Protein AF-M6UD75-F1 (afdb_monomer_lite)

Foldseek 3Di:
DDAAAEDEEEPPPPCVVCVVVCVVRNYHYQYQDDDDVPRDDDPVSVVSNVVNVVVVVVVVVVVVVVVVVVDDDPDD

Sequence (76 aa):
MRRGEPIFGDSAYPIPTVLLEGKQKGLLTLFCEKGKRNQPFSNDSKILNKHLSKVRSRVEHVFADIKSFGGKSIRC

Radius of gyration: 15.23 Å; chains: 1; bounding box: 33×40×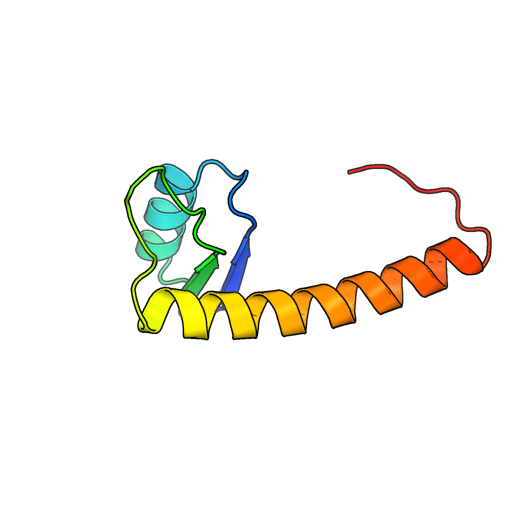20 Å

Secondary structure (DSSP, 8-state):
--TT-EEEE-TTS-HHHHHHHHHHTT-EEEEPPPPBTTBPPPHHHHHHHHHHHHHHHHHHHHHHHHHHTT------

pLDDT: mean 78.46, std 12.25, range [39.38, 92.75]

Structure (mmCIF, N/CA/C/O backbone):
data_AF-M6UD75-F1
#
_entry.id   AF-M6UD75-F1
#
loop_
_atom_site.group_PDB
_atom_site.id
_atom_site.type_symbol
_atom_site.label_atom_id
_atom_site.label_alt_id
_atom_site.label_comp_id
_atom_site.label_asym_id
_atom_site.label_entity_id
_atom_site.label_seq_id
_atom_site.pdbx_PDB_ins_code
_atom_site.Cartn_x
_atom_site.Cartn_y
_atom_site.Cartn_z
_atom_site.occupancy
_atom_site.B_iso_or_equiv
_atom_site.auth_seq_id
_atom_site.auth_comp_id
_atom_site.auth_asym_id
_atom_site.auth_atom_id
_atom_site.pdbx_PDB_model_num
ATOM 1 N N . MET A 1 1 ? -20.063 -0.393 4.251 1.00 61.62 1 MET A N 1
ATOM 2 C CA . MET A 1 1 ? -18.874 0.441 4.496 1.00 61.62 1 MET A CA 1
ATOM 3 C C . MET A 1 1 ? -19.202 1.458 5.567 1.00 61.62 1 MET A C 1
ATOM 5 O O . MET A 1 1 ? -20.151 2.218 5.400 1.00 61.62 1 MET A O 1
ATOM 9 N N . ARG A 1 2 ? -18.489 1.415 6.691 1.00 76.44 2 ARG A N 1
ATOM 10 C CA . ARG A 1 2 ? -18.631 2.391 7.782 1.00 76.44 2 ARG A CA 1
ATOM 11 C C . ARG A 1 2 ? -17.653 3.547 7.550 1.00 76.44 2 ARG A C 1
ATOM 13 O O . ARG A 1 2 ? -16.594 3.348 6.960 1.00 76.44 2 ARG A O 1
ATOM 20 N N . ARG A 1 3 ? -17.985 4.759 8.009 1.00 75.62 3 ARG A N 1
ATOM 21 C CA . ARG A 1 3 ? -17.011 5.868 7.991 1.00 75.62 3 ARG A CA 1
ATOM 22 C C . ARG A 1 3 ? -15.789 5.478 8.828 1.00 75.62 3 ARG A C 1
ATOM 24 O O . ARG A 1 3 ? -15.944 4.889 9.894 1.00 75.62 3 ARG A O 1
ATOM 31 N N . GLY A 1 4 ? -14.600 5.805 8.337 1.00 78.56 4 GLY A N 1
ATOM 32 C CA . GLY A 1 4 ? -13.314 5.480 8.953 1.00 78.56 4 GLY A CA 1
ATOM 33 C C . GLY A 1 4 ? -12.805 4.067 8.667 1.00 78.56 4 GLY A C 1
ATOM 34 O O . GLY A 1 4 ? -11.728 3.712 9.137 1.00 78.56 4 GLY A O 1
ATOM 35 N N . GLU A 1 5 ? -13.539 3.257 7.901 1.00 85.19 5 GLU A N 1
ATOM 36 C CA . GLU A 1 5 ? -13.093 1.913 7.537 1.00 85.19 5 GLU A CA 1
ATOM 37 C C . GLU A 1 5 ? -11.859 1.990 6.611 1.00 85.19 5 GLU A C 1
ATOM 39 O O . GLU A 1 5 ? -11.882 2.740 5.624 1.00 85.19 5 GLU A O 1
ATOM 44 N N . PRO A 1 6 ? -10.763 1.274 6.934 1.00 84.25 6 PRO A N 1
ATOM 45 C CA . PRO A 1 6 ? -9.547 1.301 6.138 1.00 84.25 6 PRO A CA 1
ATOM 46 C C . PRO A 1 6 ? -9.715 0.496 4.851 1.00 84.25 6 PRO A C 1
ATOM 48 O O . PRO A 1 6 ? -10.077 -0.679 4.882 1.00 84.25 6 PRO A O 1
ATOM 51 N N . ILE A 1 7 ? -9.383 1.115 3.721 1.00 83.88 7 ILE A N 1
ATOM 52 C CA . ILE A 1 7 ? -9.287 0.444 2.427 1.00 83.88 7 ILE A CA 1
ATOM 53 C C . ILE A 1 7 ? -7.826 0.366 2.000 1.00 83.88 7 ILE A C 1
ATOM 55 O O . ILE A 1 7 ? -7.106 1.363 2.019 1.00 83.88 7 ILE A O 1
ATOM 59 N N . PHE A 1 8 ? -7.384 -0.824 1.610 1.00 82.62 8 PHE A N 1
ATOM 60 C CA . PHE A 1 8 ? -6.017 -1.072 1.163 1.00 82.62 8 PHE A CA 1
ATOM 61 C C . PHE A 1 8 ? -5.973 -1.144 -0.359 1.00 82.62 8 PHE A C 1
ATOM 63 O O . PHE A 1 8 ? -6.882 -1.686 -0.985 1.00 82.62 8 PHE A O 1
ATOM 70 N N . GLY A 1 9 ? -4.909 -0.612 -0.952 1.00 79.06 9 GLY A N 1
ATOM 71 C CA . GLY A 1 9 ? -4.735 -0.598 -2.399 1.00 79.06 9 GLY A CA 1
ATOM 72 C C . GLY A 1 9 ? -3.267 -0.571 -2.796 1.00 79.06 9 GLY A C 1
ATOM 73 O O . GLY A 1 9 ? -2.413 -0.053 -2.074 1.00 79.06 9 GLY A O 1
ATOM 74 N N . ASP A 1 10 ? -2.976 -1.151 -3.955 1.00 77.06 10 ASP A N 1
ATOM 75 C CA . ASP A 1 10 ? -1.666 -1.048 -4.591 1.00 77.06 10 ASP A CA 1
ATOM 76 C C . ASP A 1 10 ? -1.540 0.221 -5.450 1.00 77.06 10 ASP A C 1
ATOM 78 O O . ASP A 1 10 ? -2.527 0.821 -5.881 1.00 77.06 10 ASP A O 1
ATOM 82 N N . SER A 1 11 ? -0.301 0.606 -5.745 1.00 69.81 11 SER A N 1
ATOM 83 C CA . SER A 1 11 ? -0.002 1.742 -6.614 1.00 69.81 11 SER A CA 1
ATOM 84 C C . SER A 1 11 ? -0.479 1.587 -8.069 1.00 69.81 11 SER A C 1
ATOM 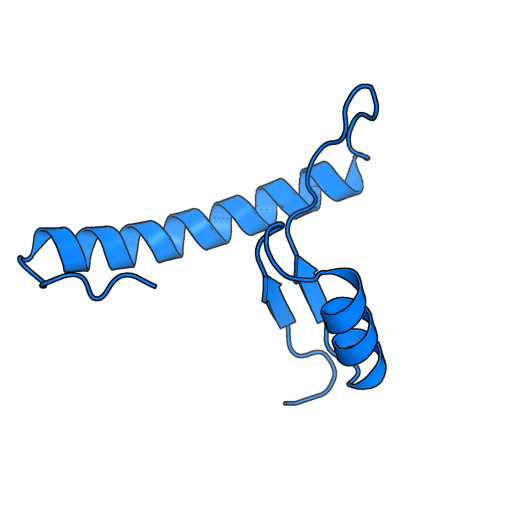86 O O . SER A 1 11 ? -0.516 2.572 -8.805 1.00 69.81 11 SER A O 1
ATOM 88 N N . ALA A 1 12 ? -0.816 0.367 -8.503 1.00 72.25 12 ALA A N 1
ATOM 89 C CA . ALA A 1 12 ? -1.317 0.083 -9.847 1.00 72.25 12 ALA A CA 1
ATOM 90 C C . ALA A 1 12 ? -2.800 0.442 -10.065 1.00 72.25 12 ALA A C 1
ATOM 92 O O . ALA A 1 12 ? -3.245 0.505 -11.211 1.00 72.25 12 ALA A O 1
ATOM 93 N N . TYR A 1 13 ? -3.575 0.677 -9.000 1.00 74.88 13 TYR A N 1
ATOM 94 C CA . TYR A 1 13 ? -4.980 1.071 -9.136 1.00 74.88 13 TYR A CA 1
ATOM 95 C C . TYR A 1 13 ? -5.119 2.480 -9.742 1.00 74.88 13 TYR A C 1
ATOM 97 O O . TYR A 1 13 ? -4.175 3.272 -9.695 1.00 74.88 13 TYR A O 1
ATOM 105 N N . PRO A 1 14 ? -6.296 2.852 -10.283 1.00 65.56 14 PRO A N 1
ATOM 106 C CA . PRO A 1 14 ? -6.599 4.231 -10.661 1.00 65.56 14 PRO A CA 1
ATOM 107 C C . PRO A 1 14 ? -6.777 5.095 -9.399 1.00 65.56 14 PRO A C 1
ATOM 109 O O . PRO A 1 14 ? -7.878 5.508 -9.035 1.00 65.56 14 PRO A O 1
ATOM 112 N N . ILE A 1 15 ? -5.652 5.346 -8.722 1.00 71.88 15 ILE A N 1
ATOM 113 C CA . ILE A 1 15 ? -5.525 6.020 -7.427 1.00 71.88 15 ILE A CA 1
ATOM 114 C C . ILE A 1 15 ? -6.360 7.312 -7.357 1.00 71.88 15 ILE A C 1
ATOM 116 O O . ILE A 1 15 ? -7.071 7.466 -6.370 1.00 71.88 15 ILE A O 1
ATOM 120 N N . PRO A 1 16 ? -6.366 8.227 -8.352 1.00 78.56 16 PRO A N 1
ATOM 121 C CA . PRO A 1 16 ? -7.064 9.507 -8.204 1.00 78.56 16 PRO A CA 1
ATOM 122 C C . PRO A 1 16 ? -8.573 9.349 -7.992 1.00 78.56 16 PRO A C 1
ATOM 124 O O . PRO A 1 16 ? -9.138 9.973 -7.095 1.00 78.56 16 PRO A O 1
ATOM 127 N N . THR A 1 17 ? -9.215 8.480 -8.775 1.00 81.19 17 THR A N 1
ATOM 128 C CA . THR A 1 17 ? -10.661 8.240 -8.700 1.00 81.19 17 THR A CA 1
ATOM 129 C C . THR A 1 17 ? -11.024 7.520 -7.407 1.00 81.19 17 THR A C 1
ATOM 131 O O . THR A 1 17 ? -11.938 7.932 -6.698 1.00 81.19 17 THR A O 1
ATOM 134 N N . VAL A 1 18 ? -10.255 6.489 -7.046 1.00 80.25 18 VAL A N 1
ATOM 135 C CA . VAL A 1 18 ? -10.524 5.679 -5.851 1.00 80.25 18 VAL A CA 1
ATOM 136 C C . VAL A 1 18 ? -10.272 6.470 -4.564 1.00 80.25 18 VAL A C 1
ATOM 138 O O . VAL A 1 18 ? -11.043 6.354 -3.614 1.00 80.25 18 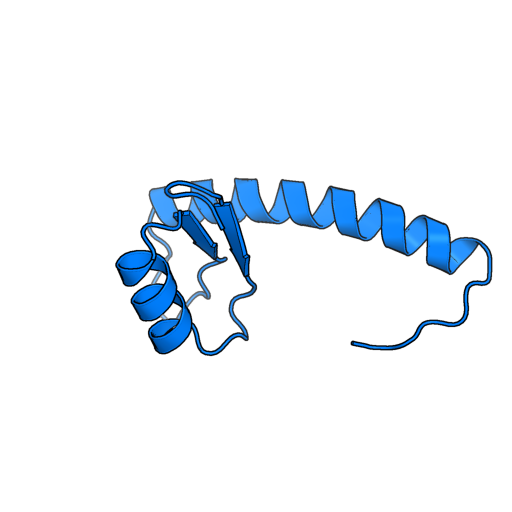VAL A O 1
ATOM 141 N N . LEU A 1 19 ? -9.240 7.319 -4.529 1.00 81.69 19 LEU A N 1
ATOM 142 C CA . LEU A 1 19 ? -8.995 8.223 -3.403 1.00 81.69 19 LEU A CA 1
ATOM 143 C C . LEU A 1 19 ? -10.112 9.258 -3.258 1.00 81.69 19 LEU A C 1
ATOM 145 O O . LEU A 1 19 ? -10.537 9.541 -2.137 1.00 81.69 19 LEU A O 1
ATOM 149 N N . LEU A 1 20 ? -10.599 9.813 -4.373 1.00 84.19 20 LEU A N 1
ATOM 150 C CA . LEU A 1 20 ? -11.683 10.790 -4.359 1.00 84.19 20 LEU A CA 1
ATOM 151 C C . LEU A 1 20 ? -12.978 10.167 -3.830 1.00 84.19 20 LEU A C 1
ATOM 153 O O . LEU A 1 20 ? -13.586 10.708 -2.907 1.00 84.19 20 LEU A O 1
ATOM 157 N N . GLU A 1 21 ? -13.361 9.005 -4.357 1.00 84.25 21 GLU A N 1
ATOM 158 C CA . GLU A 1 21 ? -14.529 8.267 -3.879 1.00 84.25 21 GLU A CA 1
ATOM 159 C C . GLU A 1 21 ? -14.378 7.829 -2.422 1.00 84.25 21 GLU A C 1
ATOM 161 O O . GLU A 1 21 ? -15.323 7.939 -1.641 1.00 84.25 21 GLU A O 1
ATOM 166 N N . GLY A 1 22 ? -13.192 7.349 -2.039 1.00 83.69 22 GLY A N 1
ATOM 167 C CA . GLY A 1 22 ? -12.888 6.953 -0.669 1.00 83.69 22 GLY A CA 1
ATOM 168 C C . GLY A 1 22 ? -13.074 8.119 0.294 1.00 83.69 22 GLY A C 1
ATOM 169 O O . GLY A 1 22 ? -13.786 7.995 1.289 1.00 83.69 22 GLY A O 1
ATOM 170 N N . LYS A 1 23 ? -12.535 9.289 -0.054 1.00 84.00 23 LYS A N 1
ATOM 171 C CA . LYS A 1 23 ? -12.687 10.514 0.732 1.00 84.00 23 LYS A CA 1
ATOM 172 C C . LYS A 1 23 ? -14.148 10.963 0.824 1.00 84.00 23 LYS A C 1
ATOM 174 O O . LYS A 1 23 ? -14.600 11.296 1.916 1.00 84.00 23 LYS A O 1
ATOM 179 N N . GLN A 1 24 ? -14.902 10.921 -0.279 1.00 87.19 24 GLN A N 1
ATOM 180 C CA . GLN A 1 24 ? -16.338 11.245 -0.294 1.00 87.19 24 GLN A CA 1
ATOM 181 C C . GLN A 1 24 ? -17.161 10.293 0.585 1.00 87.19 24 GLN A C 1
ATOM 183 O O . GLN A 1 24 ? -18.073 10.723 1.288 1.00 87.19 24 GLN A O 1
ATOM 188 N N . LYS A 1 25 ? -16.805 9.004 0.595 1.00 86.25 25 LYS A N 1
ATOM 189 C CA . LYS A 1 25 ? -17.430 7.970 1.435 1.00 86.25 25 LYS A CA 1
ATOM 190 C C . LYS A 1 25 ? -16.922 7.994 2.887 1.00 86.25 25 LYS A C 1
ATOM 192 O O . LYS A 1 25 ? -17.418 7.237 3.720 1.00 86.25 25 LYS A O 1
ATOM 197 N N . GLY A 1 26 ? -15.964 8.868 3.213 1.00 85.38 26 GLY A N 1
ATOM 198 C CA . GLY A 1 26 ? -15.361 8.982 4.541 1.00 85.38 26 GLY A CA 1
ATOM 199 C C . GLY A 1 26 ? -14.509 7.772 4.928 1.00 85.38 26 GLY A C 1
ATOM 200 O O . GLY A 1 26 ? -14.467 7.421 6.102 1.00 85.38 26 GLY A O 1
ATOM 201 N N . LEU A 1 27 ? -13.889 7.105 3.956 1.00 86.31 27 LEU A N 1
ATOM 202 C CA . LEU A 1 27 ? -13.025 5.940 4.140 1.00 86.31 27 LEU A CA 1
ATOM 203 C C . LEU A 1 27 ? -11.572 6.363 4.354 1.00 86.31 27 LEU A C 1
ATOM 205 O O . LEU A 1 27 ? -11.122 7.378 3.821 1.00 86.31 27 LEU A O 1
ATOM 209 N N . LEU A 1 28 ? -10.826 5.549 5.101 1.00 84.75 28 LEU A N 1
ATOM 210 C CA . LEU A 1 28 ? -9.392 5.746 5.276 1.00 84.75 28 LEU A CA 1
ATOM 211 C C . LEU A 1 28 ? -8.642 5.002 4.167 1.00 84.75 28 LEU A C 1
ATOM 213 O O . LEU A 1 28 ? -8.600 3.777 4.146 1.00 84.75 28 LEU A O 1
ATOM 217 N N . THR A 1 29 ? -8.039 5.732 3.237 1.00 83.62 29 THR A N 1
ATOM 218 C CA . THR A 1 29 ? -7.328 5.135 2.100 1.00 83.62 29 THR A CA 1
ATOM 219 C C . THR A 1 29 ? -5.860 4.864 2.433 1.00 83.62 29 THR A C 1
ATOM 221 O O . THR A 1 29 ? -5.084 5.794 2.641 1.00 83.62 29 THR A O 1
ATOM 224 N N . LEU A 1 30 ? -5.474 3.590 2.461 1.00 86.81 30 LEU A N 1
ATOM 225 C CA . LEU A 1 30 ? -4.151 3.089 2.837 1.00 86.81 30 LEU A CA 1
ATOM 226 C C . LEU A 1 30 ? -3.427 2.503 1.621 1.00 86.81 30 LEU A C 1
ATOM 228 O O . LEU A 1 30 ? -3.379 1.287 1.422 1.00 86.81 30 LEU A O 1
ATOM 232 N N . PHE A 1 31 ? -2.956 3.388 0.743 1.00 87.00 31 PHE A N 1
ATOM 233 C CA . PHE A 1 31 ? -2.413 3.016 -0.564 1.00 87.00 31 PHE A CA 1
ATOM 234 C C . PHE A 1 31 ? -0.901 3.221 -0.581 1.00 87.00 31 PHE A C 1
ATOM 236 O O . PHE A 1 31 ? -0.406 4.226 -0.073 1.00 87.00 31 PHE A O 1
ATOM 243 N N . CYS A 1 32 ? -0.168 2.278 -1.176 1.00 85.50 32 CYS A N 1
ATOM 244 C CA . CYS A 1 32 ? 1.273 2.442 -1.340 1.00 85.50 32 CYS A CA 1
ATOM 245 C C . CYS A 1 32 ? 1.576 3.524 -2.382 1.00 85.50 32 CYS A C 1
ATOM 247 O O . CYS A 1 32 ? 1.101 3.461 -3.518 1.00 85.50 32 CYS A O 1
ATOM 249 N N . GLU A 1 33 ? 2.427 4.482 -2.024 1.00 84.62 33 GLU A N 1
ATOM 250 C CA . GLU A 1 33 ? 2.905 5.481 -2.975 1.00 84.62 33 GLU A CA 1
ATOM 251 C C . GLU A 1 33 ? 4.013 4.910 -3.860 1.00 84.62 33 GLU A C 1
ATOM 253 O O . GLU A 1 33 ? 4.954 4.273 -3.377 1.00 84.62 33 GLU A O 1
ATOM 258 N N . LYS A 1 34 ? 3.933 5.191 -5.163 1.00 84.31 34 LYS A N 1
ATOM 259 C CA . LYS A 1 34 ? 4.980 4.853 -6.129 1.00 84.31 34 LYS A CA 1
ATOM 260 C C . LYS A 1 34 ? 5.978 5.997 -6.257 1.00 84.31 34 LYS A C 1
ATOM 262 O O . LYS A 1 34 ? 5.596 7.150 -6.447 1.00 84.31 34 LYS A O 1
ATOM 267 N N . GLY A 1 35 ? 7.262 5.656 -6.206 1.00 83.62 35 GLY A N 1
ATOM 268 C CA . GLY A 1 35 ? 8.343 6.617 -6.384 1.00 83.62 35 GLY A CA 1
ATOM 269 C C . GLY A 1 35 ? 8.356 7.143 -7.815 1.00 83.62 35 GLY A C 1
ATOM 270 O O . GLY A 1 35 ? 8.112 6.395 -8.765 1.00 83.62 35 GLY A O 1
ATOM 271 N N . LYS A 1 36 ? 8.651 8.432 -7.974 1.00 85.81 36 LYS A N 1
ATOM 272 C CA . LYS A 1 36 ? 8.827 9.067 -9.284 1.00 85.81 36 LYS A CA 1
ATOM 273 C C . LYS A 1 36 ? 10.304 9.378 -9.502 1.00 85.81 36 LYS A C 1
ATOM 275 O O . LYS A 1 36 ? 11.056 9.593 -8.551 1.00 85.81 36 LYS A O 1
ATOM 280 N N . ARG A 1 37 ? 10.733 9.396 -10.767 1.00 90.75 37 ARG A N 1
ATOM 281 C CA . ARG A 1 37 ? 12.117 9.737 -11.124 1.00 90.75 37 ARG A CA 1
ATOM 282 C C . ARG A 1 37 ? 12.462 11.115 -10.548 1.00 90.75 37 ARG A C 1
ATOM 284 O O . ARG A 1 37 ? 11.696 12.056 -10.727 1.00 90.75 37 ARG A O 1
ATOM 291 N N . ASN A 1 38 ? 13.603 11.208 -9.864 1.00 89.38 38 ASN A N 1
ATOM 292 C CA . ASN A 1 38 ? 14.115 12.424 -9.217 1.00 89.38 38 ASN A CA 1
ATOM 293 C C . ASN A 1 38 ? 13.202 13.032 -8.132 1.00 89.38 38 ASN A C 1
ATOM 295 O O . ASN A 1 38 ? 13.394 14.183 -7.755 1.00 89.38 38 ASN A O 1
ATOM 299 N N . GLN A 1 39 ? 12.229 12.278 -7.613 1.00 86.44 39 GLN A N 1
ATOM 300 C CA . GLN A 1 39 ? 11.371 12.718 -6.513 1.00 86.44 39 GLN A CA 1
ATOM 301 C C . GLN A 1 39 ? 11.458 11.693 -5.379 1.00 86.44 39 GLN A C 1
ATOM 303 O O . GLN A 1 39 ? 10.791 10.654 -5.435 1.00 86.44 39 GLN A O 1
ATOM 308 N N . PRO A 1 40 ? 12.320 11.934 -4.374 1.00 85.50 40 PRO A N 1
ATOM 309 C CA . PRO A 1 40 ? 12.408 11.055 -3.222 1.00 85.50 40 PRO A CA 1
ATOM 310 C C . PRO A 1 40 ? 11.097 11.089 -2.432 1.00 85.50 40 PRO A C 1
ATOM 312 O O . PRO A 1 40 ? 10.412 12.108 -2.370 1.00 85.50 40 PRO A O 1
ATOM 315 N N . PHE A 1 41 ? 10.763 9.968 -1.797 1.00 85.62 41 PHE A N 1
ATOM 316 C CA . PHE A 1 41 ? 9.608 9.903 -0.909 1.00 85.62 41 PHE A CA 1
ATOM 317 C C . PHE A 1 41 ? 9.758 10.838 0.289 1.00 85.62 41 PHE A C 1
ATOM 319 O O . PHE A 1 41 ? 10.850 10.951 0.862 1.00 85.62 41 PHE A O 1
ATOM 326 N N . SER A 1 42 ? 8.628 11.400 0.720 1.00 88.19 42 SER A N 1
ATOM 327 C CA . SER A 1 42 ? 8.528 12.052 2.023 1.00 88.19 42 SER A CA 1
ATOM 328 C C . SER A 1 42 ? 8.795 11.042 3.151 1.00 88.19 42 SER A C 1
ATOM 330 O O . SER A 1 42 ? 8.661 9.825 2.966 1.00 88.19 42 SER A O 1
ATOM 332 N N . ASN A 1 43 ? 9.191 11.526 4.330 1.00 91.00 43 ASN A N 1
ATOM 333 C CA . ASN A 1 43 ? 9.403 10.648 5.485 1.00 91.00 43 ASN A CA 1
ATOM 334 C C . ASN A 1 43 ? 8.105 9.937 5.901 1.00 91.00 43 ASN A C 1
ATOM 336 O O . ASN A 1 43 ? 8.139 8.738 6.178 1.00 91.00 43 ASN A O 1
ATOM 340 N N . ASP A 1 44 ? 6.969 10.629 5.830 1.00 89.00 44 ASP A N 1
ATOM 341 C CA . ASP A 1 44 ? 5.653 10.064 6.135 1.00 89.00 44 ASP A CA 1
ATOM 342 C C . ASP A 1 44 ? 5.277 8.958 5.142 1.00 89.00 44 ASP A C 1
ATOM 344 O O . ASP A 1 44 ? 4.883 7.864 5.547 1.00 89.00 44 ASP A O 1
ATOM 348 N N . SER A 1 45 ? 5.514 9.182 3.844 1.00 86.81 45 SER A N 1
ATOM 349 C CA . SER A 1 45 ? 5.303 8.181 2.790 1.00 86.81 45 SER A CA 1
ATOM 350 C C . SER A 1 45 ? 6.157 6.931 3.011 1.00 86.81 45 SER A C 1
ATOM 352 O O . SER A 1 45 ? 5.688 5.811 2.810 1.00 86.81 45 SER A O 1
ATOM 354 N N . LYS A 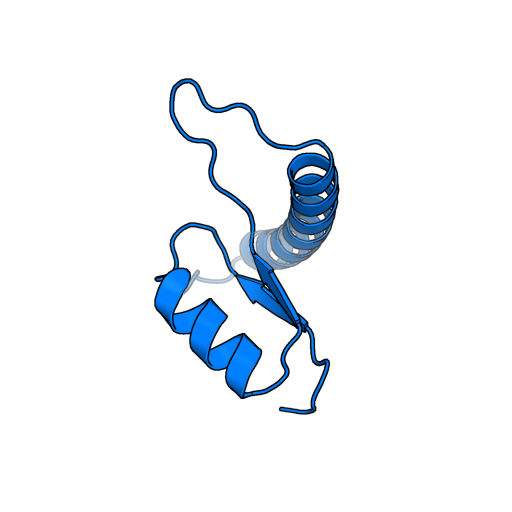1 46 ? 7.412 7.086 3.460 1.00 90.94 46 LYS A N 1
ATOM 355 C CA . LYS A 1 46 ? 8.289 5.946 3.784 1.00 90.94 46 LYS A CA 1
ATOM 356 C C . LYS A 1 46 ? 7.750 5.141 4.963 1.00 90.94 46 LYS A C 1
ATOM 358 O O . LYS A 1 46 ? 7.752 3.911 4.903 1.00 90.94 46 LYS A O 1
ATOM 363 N N . ILE A 1 47 ? 7.301 5.816 6.022 1.00 92.75 47 ILE A N 1
ATOM 364 C CA . ILE A 1 47 ? 6.727 5.171 7.210 1.00 92.75 47 ILE A CA 1
ATOM 365 C C . ILE A 1 47 ? 5.448 4.419 6.828 1.00 92.75 47 ILE A C 1
ATOM 367 O O . ILE A 1 47 ? 5.307 3.239 7.162 1.00 92.75 47 ILE A O 1
ATOM 371 N N . LEU A 1 48 ? 4.561 5.066 6.067 1.00 89.88 48 LEU A N 1
ATOM 372 C CA . LEU A 1 48 ? 3.313 4.475 5.596 1.00 89.88 48 LEU A CA 1
ATOM 373 C C . LEU A 1 48 ? 3.575 3.253 4.710 1.00 89.88 48 LEU A C 1
ATOM 375 O O . LEU A 1 48 ? 3.099 2.162 5.020 1.00 89.88 48 LEU A O 1
ATOM 379 N N . ASN A 1 49 ? 4.396 3.392 3.665 1.00 90.50 49 ASN A N 1
ATOM 380 C CA . ASN A 1 49 ? 4.735 2.284 2.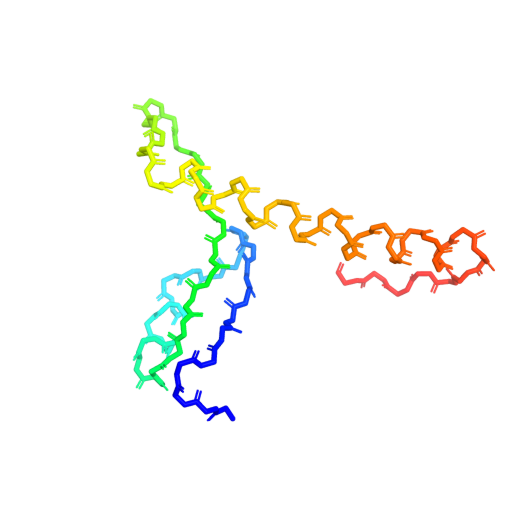770 1.00 90.50 49 ASN A CA 1
ATOM 381 C C . ASN A 1 49 ? 5.385 1.119 3.531 1.00 90.50 49 ASN A C 1
ATOM 383 O O . ASN A 1 49 ? 5.059 -0.037 3.271 1.00 90.50 49 ASN A O 1
ATOM 387 N N . LYS A 1 50 ? 6.259 1.388 4.511 1.00 91.62 50 LYS A N 1
ATOM 388 C CA . LYS A 1 50 ? 6.859 0.339 5.353 1.00 91.62 50 LYS A CA 1
ATOM 389 C C . LYS A 1 50 ? 5.796 -0.432 6.138 1.00 91.62 50 LYS A C 1
ATOM 391 O O . LYS A 1 50 ? 5.859 -1.661 6.205 1.00 91.62 50 LYS A O 1
ATOM 396 N N . HIS A 1 51 ? 4.823 0.269 6.718 1.00 91.12 51 HIS A N 1
ATOM 397 C CA . HIS A 1 51 ? 3.714 -0.359 7.432 1.00 91.12 51 HIS A CA 1
ATOM 398 C C . HIS A 1 51 ? 2.844 -1.210 6.491 1.00 91.12 51 HIS A C 1
ATOM 400 O O . HIS A 1 51 ? 2.582 -2.378 6.785 1.00 91.12 51 HIS A O 1
ATOM 406 N N . LEU A 1 52 ? 2.458 -0.666 5.333 1.00 89.06 52 LEU A N 1
ATOM 407 C CA . LEU A 1 52 ? 1.627 -1.366 4.347 1.00 89.06 52 LEU A CA 1
ATOM 408 C C . LEU A 1 52 ? 2.318 -2.609 3.779 1.00 89.06 52 LEU A C 1
ATOM 410 O O . LEU A 1 52 ? 1.707 -3.676 3.724 1.00 89.06 52 LEU A O 1
ATOM 414 N N . SER A 1 53 ? 3.606 -2.516 3.444 1.00 87.56 53 SER A N 1
ATOM 415 C CA . SER A 1 53 ? 4.395 -3.658 2.969 1.00 87.56 53 SER A CA 1
ATOM 416 C C . SER A 1 53 ? 4.502 -4.771 4.014 1.00 87.56 53 SER A C 1
ATOM 418 O O . SER A 1 53 ? 4.428 -5.947 3.662 1.00 87.56 53 SER A O 1
ATOM 420 N N . LYS A 1 54 ? 4.604 -4.434 5.310 1.00 89.62 54 LYS A N 1
ATOM 421 C CA . LYS A 1 54 ? 4.595 -5.433 6.393 1.00 89.62 54 LYS A CA 1
ATOM 422 C C . LYS A 1 54 ? 3.261 -6.179 6.466 1.00 89.62 54 LYS A C 1
ATOM 424 O O . LYS A 1 54 ? 3.255 -7.394 6.652 1.00 89.62 54 LYS A O 1
ATOM 429 N N . VAL A 1 55 ? 2.138 -5.471 6.329 1.00 87.06 55 VAL A N 1
ATOM 430 C CA . VAL A 1 55 ? 0.801 -6.091 6.307 1.00 87.06 55 VAL A CA 1
ATOM 431 C C . VAL A 1 55 ? 0.648 -6.987 5.077 1.00 87.06 55 VAL A C 1
ATOM 433 O O . VAL A 1 55 ? 0.254 -8.143 5.225 1.00 87.06 55 VAL A O 1
ATOM 436 N N . ARG A 1 56 ? 1.037 -6.503 3.890 1.00 84.88 56 ARG A N 1
ATOM 437 C CA . ARG A 1 56 ? 1.006 -7.287 2.645 1.00 84.88 56 ARG A CA 1
ATOM 438 C C . ARG A 1 56 ? 1.819 -8.566 2.734 1.00 84.88 56 ARG A C 1
ATOM 440 O O . ARG A 1 56 ? 1.278 -9.619 2.441 1.00 84.88 56 ARG A O 1
ATOM 447 N N . SER A 1 57 ? 3.064 -8.495 3.205 1.00 79.75 57 SER A N 1
ATOM 448 C CA . SER A 1 57 ? 3.926 -9.677 3.328 1.00 79.75 57 SER A CA 1
ATOM 449 C C . SER A 1 57 ? 3.297 -10.766 4.205 1.00 79.75 57 SER A C 1
ATOM 451 O O . SER A 1 57 ? 3.402 -11.943 3.882 1.00 79.75 57 SER A O 1
ATOM 453 N N . ARG A 1 58 ? 2.575 -10.401 5.275 1.00 82.19 58 ARG A N 1
ATOM 454 C CA . ARG A 1 58 ? 1.860 -11.384 6.109 1.00 82.19 58 ARG A CA 1
ATOM 455 C C . ARG A 1 58 ? 0.719 -12.063 5.356 1.00 82.19 58 ARG A C 1
ATOM 457 O O . ARG A 1 58 ? 0.547 -13.268 5.484 1.00 82.19 58 ARG A O 1
ATOM 464 N N . VAL A 1 59 ? -0.052 -11.291 4.598 1.00 81.19 59 VAL A N 1
ATOM 465 C CA . VAL A 1 59 ? -1.165 -11.801 3.787 1.00 81.19 59 VAL A CA 1
ATOM 466 C C . VAL A 1 59 ? -0.637 -12.687 2.655 1.00 81.19 59 VAL A C 1
ATOM 468 O O . VAL A 1 59 ? -1.120 -13.798 2.461 1.00 81.19 59 VAL A O 1
ATOM 471 N N . GLU A 1 60 ? 0.398 -12.228 1.954 1.00 78.56 60 GLU A N 1
ATOM 472 C CA . GLU A 1 60 ? 1.067 -12.967 0.884 1.00 78.56 60 GLU A CA 1
ATOM 473 C C . GLU A 1 60 ? 1.681 -14.276 1.398 1.00 78.56 60 GLU A C 1
ATOM 475 O O . GLU A 1 60 ? 1.558 -15.279 0.706 1.00 78.56 60 GLU A O 1
ATOM 480 N N . HIS A 1 61 ? 2.251 -14.322 2.611 1.00 77.88 61 HIS A N 1
ATOM 481 C CA . HIS A 1 61 ? 2.717 -15.580 3.213 1.00 77.88 61 HIS A CA 1
ATOM 482 C C . HIS A 1 61 ? 1.582 -16.586 3.422 1.00 77.88 61 HIS A C 1
ATOM 484 O O . HIS A 1 61 ? 1.722 -17.730 3.009 1.00 77.88 61 HIS A O 1
ATOM 490 N N . VAL A 1 62 ? 0.432 -16.165 3.961 1.00 76.56 62 VAL A N 1
ATOM 491 C CA . VAL A 1 62 ? -0.733 -17.058 4.113 1.00 76.56 62 VAL A CA 1
ATOM 492 C C . VAL A 1 62 ? -1.187 -17.607 2.755 1.00 76.56 62 VAL A C 1
ATOM 494 O O . VAL A 1 62 ? -1.476 -18.794 2.621 1.00 76.56 62 VAL A O 1
ATOM 497 N N . PHE A 1 63 ? -1.219 -16.767 1.717 1.00 72.00 63 PHE A N 1
ATOM 498 C CA . PHE A 1 63 ? -1.568 -17.220 0.368 1.00 72.00 63 PHE A CA 1
ATOM 499 C C . PHE A 1 63 ? -0.486 -18.093 -0.282 1.00 72.00 63 PHE A C 1
ATOM 501 O O . PHE A 1 63 ? -0.810 -19.011 -1.037 1.00 72.00 63 PHE A O 1
ATOM 508 N N . ALA A 1 64 ? 0.788 -17.835 0.003 1.00 66.00 64 ALA A N 1
ATOM 509 C CA . ALA A 1 64 ? 1.899 -18.658 -0.454 1.00 66.00 64 ALA A CA 1
ATOM 510 C C . ALA A 1 64 ? 1.860 -20.047 0.194 1.00 66.00 64 ALA A C 1
ATOM 512 O O . ALA A 1 64 ? 2.087 -21.038 -0.502 1.00 66.00 64 ALA A O 1
ATOM 513 N N . ASP A 1 65 ? 1.486 -20.136 1.472 1.00 66.88 65 ASP A N 1
ATOM 514 C CA . ASP A 1 65 ? 1.252 -21.406 2.157 1.00 66.88 65 ASP A CA 1
ATOM 515 C C . ASP A 1 65 ? 0.127 -22.183 1.455 1.00 66.88 65 ASP A C 1
ATOM 517 O O . ASP A 1 65 ? 0.337 -23.322 1.043 1.00 66.88 65 ASP A O 1
ATOM 521 N N . ILE A 1 66 ? -1.020 -21.545 1.175 1.00 67.75 66 ILE A N 1
ATOM 522 C CA . ILE A 1 66 ? -2.138 -22.159 0.422 1.00 67.75 66 ILE A CA 1
ATOM 523 C C . ILE A 1 66 ? -1.685 -22.676 -0.957 1.00 67.75 66 ILE A C 1
ATOM 525 O O . ILE A 1 66 ? -2.059 -23.777 -1.368 1.00 67.75 66 ILE A O 1
ATOM 529 N N . LYS A 1 67 ? -0.859 -21.907 -1.678 1.00 58.62 67 LYS A N 1
ATOM 530 C CA . LYS A 1 67 ? -0.296 -22.320 -2.974 1.00 58.62 67 LYS A CA 1
ATOM 531 C C . LYS A 1 67 ? 0.651 -23.518 -2.835 1.00 58.62 67 LYS A C 1
ATOM 533 O O . LYS A 1 67 ? 0.673 -24.379 -3.713 1.00 58.62 67 LYS A O 1
ATOM 538 N N . SER A 1 68 ? 1.404 -23.585 -1.739 1.00 58.81 68 SER A N 1
ATOM 539 C CA . SER A 1 68 ? 2.362 -24.660 -1.452 1.00 58.81 68 SER A CA 1
ATOM 540 C C . SER A 1 68 ? 1.669 -25.997 -1.150 1.00 58.81 68 SER A C 1
ATOM 542 O O . SER A 1 68 ? 2.235 -27.047 -1.436 1.00 58.81 68 SER A O 1
ATOM 544 N N . PHE A 1 69 ? 0.409 -25.978 -0.697 1.00 57.53 69 PHE A N 1
ATOM 545 C CA . PHE A 1 69 ? -0.438 -27.169 -0.513 1.00 57.53 69 PHE A CA 1
ATOM 546 C C . PHE A 1 69 ? -1.114 -27.693 -1.803 1.00 57.53 69 PHE A C 1
ATOM 548 O O . PHE A 1 69 ? -2.005 -28.538 -1.736 1.00 57.53 69 PHE A O 1
ATOM 555 N N . GLY A 1 70 ? -0.704 -27.234 -2.994 1.00 61.53 70 GLY A N 1
ATOM 556 C CA . GLY A 1 70 ? -1.211 -27.748 -4.278 1.00 61.53 70 GLY A CA 1
ATOM 557 C C . GLY A 1 70 ? -2.485 -27.066 -4.797 1.00 61.53 70 GLY A C 1
ATOM 558 O O . GLY A 1 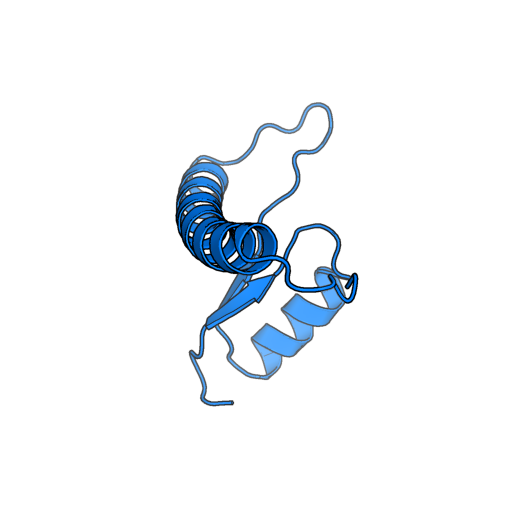70 ? -3.128 -27.568 -5.722 1.00 61.53 70 GLY A O 1
ATOM 559 N N . GLY A 1 71 ? -2.857 -25.910 -4.240 1.00 56.34 71 GLY A N 1
ATOM 560 C CA . GLY A 1 71 ? -3.998 -25.124 -4.708 1.00 56.34 71 GLY A CA 1
ATOM 561 C C . GLY A 1 71 ? -3.760 -24.533 -6.102 1.00 56.34 71 GLY A C 1
ATOM 562 O O . GLY A 1 71 ? -2.879 -23.693 -6.292 1.00 56.34 71 GLY A O 1
ATOM 563 N N . LYS A 1 72 ? -4.567 -24.945 -7.090 1.00 54.91 72 LYS A N 1
ATOM 564 C CA . LYS A 1 72 ? -4.620 -24.327 -8.427 1.00 54.91 72 LYS A CA 1
ATOM 565 C C . LYS A 1 72 ? -4.881 -22.823 -8.275 1.00 54.91 72 LYS A C 1
ATOM 567 O O . LYS A 1 72 ? -5.943 -22.420 -7.813 1.00 54.91 72 LYS A O 1
ATOM 572 N N . SER A 1 73 ? -3.915 -21.994 -8.663 1.00 53.31 73 SER A N 1
ATOM 573 C CA . SER A 1 73 ? -4.024 -20.538 -8.559 1.00 53.31 73 SER A CA 1
ATOM 574 C C . SER A 1 73 ? -4.988 -19.985 -9.612 1.00 53.31 73 SER A C 1
ATOM 576 O O . SER A 1 73 ? -4.649 -19.972 -10.798 1.00 53.31 73 SER A O 1
ATOM 578 N N . ILE A 1 74 ? -6.149 -19.475 -9.196 1.00 47.25 74 ILE A N 1
ATOM 579 C CA . ILE A 1 74 ? -6.870 -18.473 -9.989 1.00 47.25 74 ILE A CA 1
ATOM 580 C C . ILE A 1 74 ? -6.036 -17.193 -9.893 1.00 47.25 74 ILE A C 1
ATOM 582 O O . ILE A 1 74 ? -5.846 -16.653 -8.806 1.00 47.25 74 ILE A O 1
ATOM 586 N N . ARG A 1 75 ? -5.453 -16.774 -11.019 1.00 40.88 75 ARG A N 1
ATOM 587 C CA . ARG A 1 75 ? -4.715 -15.512 -11.124 1.00 40.88 75 ARG A CA 1
ATOM 588 C C . ARG A 1 75 ? -5.717 -14.358 -11.094 1.00 40.88 75 ARG A C 1
ATOM 590 O O . ARG A 1 75 ? -6.581 -14.303 -11.966 1.00 40.88 75 ARG A O 1
ATOM 597 N N . CYS A 1 76 ? -5.587 -13.472 -10.115 1.00 39.38 76 CYS A N 1
ATOM 598 C CA . CYS A 1 76 ? -6.045 -12.090 -10.207 1.00 39.38 76 CYS A CA 1
ATOM 599 C C . CYS A 1 76 ? -4.872 -11.182 -10.584 1.00 39.38 76 CYS A C 1
ATOM 601 O O . CYS A 1 76 ? -3.715 -11.538 -10.251 1.00 39.38 76 CYS A O 1
#

Organism: NCBI:txid1085540

InterPro domains:
  IPR027806 Harbinger transposase-derived nuclease domain [PF13359] (3-69)